Protein AF-A0A0C9S117-F1 (afdb_monomer_lite)

Radius of gyration: 15.56 Å; chains: 1; bounding box: 37×42×48 Å

Sequence (166 aa):
DDIYKFLNVSRKLWVYNTTEKQDVGDTICRYDVKFNISEEKIFFHRFSNRSSWKPELMRGDFVNANATADKLYNAIFLYDANGKPLGIEAVEYASKAYYCAVFTVIPFKLGAPAIRELRVSENAIKKGVPGKACRKNFDQLLRAVKKTAKAQYSPACLEEPDSGRC

pLDDT: mean 85.44, std 13.24, range [35.66, 96.75]

Foldseek 3Di:
DAPLVLPVQFQKKWFFKKLDDDDPPDQQRWMWGWDDDDPFKTWIWIQRHQVPSDTWIKIWTFDDPDPPDDDRRFKTFIAGPVRHTFWMKGWPDADPSSQKTWIWTGTPDPPDDIMITIMGHPVVVVVVDDDPVSVVVSVVVCVVVVTDMDTNDDPCSPDRPPPDPD

Structure (mmCIF, N/CA/C/O backbone):
data_AF-A0A0C9S117-F1
#
_entry.id   AF-A0A0C9S117-F1
#
loop_
_atom_site.group_PDB
_atom_site.id
_atom_site.type_symbol
_atom_site.label_atom_id
_atom_site.label_alt_id
_atom_site.label_comp_id
_atom_site.label_asym_id
_atom_site.label_entity_id
_atom_site.label_seq_id
_atom_site.pdbx_PDB_ins_code
_atom_site.Cartn_x
_atom_site.Cartn_y
_atom_site.Cartn_z
_atom_site.occupancy
_atom_site.B_iso_or_equiv
_atom_site.auth_seq_id
_atom_site.auth_comp_id
_atom_site.auth_asym_id
_atom_site.auth_atom_id
_atom_site.pdbx_PDB_model_num
ATOM 1 N N . ASP A 1 1 ? -0.568 -11.938 8.432 1.00 72.38 1 ASP A N 1
ATOM 2 C CA . ASP A 1 1 ? -1.477 -12.353 7.342 1.00 72.38 1 ASP A CA 1
ATOM 3 C C . ASP A 1 1 ? -0.697 -12.633 6.067 1.00 72.38 1 ASP A C 1
ATOM 5 O O . ASP A 1 1 ? 0.436 -12.185 5.955 1.00 72.38 1 ASP A O 1
ATOM 9 N N . ASP A 1 2 ? -1.294 -13.383 5.139 1.00 82.88 2 ASP A N 1
ATOM 10 C CA . ASP A 1 2 ? -0.698 -13.768 3.851 1.00 82.88 2 ASP A CA 1
ATOM 11 C C . ASP A 1 2 ? -0.865 -12.645 2.810 1.00 82.88 2 ASP A C 1
ATOM 13 O O . ASP A 1 2 ? -1.977 -12.385 2.329 1.00 82.88 2 ASP A O 1
ATOM 17 N N . ILE A 1 3 ? 0.233 -11.960 2.478 1.00 85.31 3 ILE A N 1
ATOM 18 C CA . ILE A 1 3 ? 0.228 -10.856 1.509 1.00 85.31 3 ILE A CA 1
ATOM 19 C C . ILE A 1 3 ? -0.020 -11.350 0.082 1.00 85.31 3 ILE A C 1
ATOM 21 O O . ILE A 1 3 ? -0.707 -10.670 -0.681 1.00 85.31 3 ILE A O 1
ATOM 25 N N . TYR A 1 4 ? 0.479 -12.538 -0.271 1.00 87.81 4 TYR A N 1
ATOM 26 C CA . TYR A 1 4 ? 0.316 -13.111 -1.604 1.00 87.81 4 TYR A CA 1
ATOM 27 C C . TYR A 1 4 ? -1.167 -13.364 -1.888 1.00 87.81 4 TYR A C 1
ATOM 29 O O . TYR A 1 4 ? -1.701 -12.872 -2.885 1.00 87.81 4 TYR A O 1
ATOM 37 N N . LYS A 1 5 ? -1.878 -14.012 -0.954 1.00 88.19 5 LYS A N 1
ATOM 38 C CA . LYS A 1 5 ? -3.332 -14.225 -1.070 1.00 88.19 5 LYS A CA 1
ATOM 39 C C . LYS A 1 5 ? -4.098 -12.913 -1.176 1.00 88.19 5 LYS A C 1
ATOM 41 O O . LYS A 1 5 ? -4.976 -12.796 -2.027 1.00 88.19 5 LYS A O 1
ATOM 46 N N . PHE A 1 6 ? -3.758 -11.916 -0.357 1.00 88.94 6 PHE A N 1
ATOM 47 C CA . PHE A 1 6 ? -4.422 -10.613 -0.416 1.00 88.94 6 PHE A CA 1
ATOM 48 C C . PHE A 1 6 ? -4.252 -9.937 -1.784 1.00 88.94 6 PHE A C 1
ATOM 50 O O . PHE A 1 6 ? -5.225 -9.461 -2.374 1.00 88.94 6 PHE A O 1
ATOM 57 N N . LEU A 1 7 ? -3.023 -9.910 -2.306 1.00 90.19 7 LEU A N 1
ATOM 58 C CA . LEU A 1 7 ? -2.724 -9.276 -3.586 1.00 90.19 7 LEU A CA 1
ATOM 59 C C . LEU A 1 7 ? -3.310 -10.050 -4.776 1.00 90.19 7 LEU A C 1
ATOM 61 O O . LEU A 1 7 ? -3.587 -9.431 -5.800 1.00 90.19 7 LEU A O 1
ATOM 65 N N . ASN A 1 8 ? -3.567 -11.352 -4.652 1.00 89.06 8 ASN A N 1
ATOM 66 C CA . ASN A 1 8 ? -4.114 -12.151 -5.750 1.00 89.06 8 ASN A CA 1
ATOM 67 C C . ASN A 1 8 ? -5.642 -11.994 -5.940 1.00 89.06 8 ASN A C 1
ATOM 69 O O . ASN A 1 8 ? -6.171 -12.287 -7.007 1.00 89.06 8 ASN A O 1
ATOM 73 N N . VAL A 1 9 ? -6.379 -11.492 -4.937 1.00 86.44 9 VAL A N 1
ATOM 74 C CA . VAL A 1 9 ? -7.860 -11.435 -4.978 1.00 86.44 9 VAL A CA 1
ATOM 75 C C . VAL A 1 9 ? -8.421 -10.303 -5.847 1.00 86.44 9 VAL A C 1
ATOM 77 O O . VAL A 1 9 ? -9.521 -10.420 -6.385 1.00 86.44 9 VAL A O 1
ATOM 80 N N . SER A 1 10 ? -7.714 -9.181 -5.984 1.00 87.06 10 SER A N 1
ATOM 81 C CA . SER A 1 10 ? -8.228 -8.015 -6.717 1.00 87.06 10 SER A CA 1
ATOM 82 C C . SER A 1 10 ? -7.153 -7.360 -7.547 1.00 87.06 10 SER A C 1
ATOM 84 O O . SER A 1 10 ? -6.167 -6.905 -6.983 1.00 87.06 10 SER A O 1
ATOM 86 N N . ARG A 1 11 ? -7.390 -7.163 -8.848 1.00 91.06 11 ARG A N 1
ATOM 87 C CA . ARG A 1 11 ? -6.447 -6.497 -9.763 1.00 91.06 11 ARG A CA 1
ATOM 88 C C . ARG A 1 11 ? -6.058 -5.085 -9.312 1.00 91.06 11 ARG A C 1
ATOM 90 O O . ARG A 1 11 ? -4.874 -4.745 -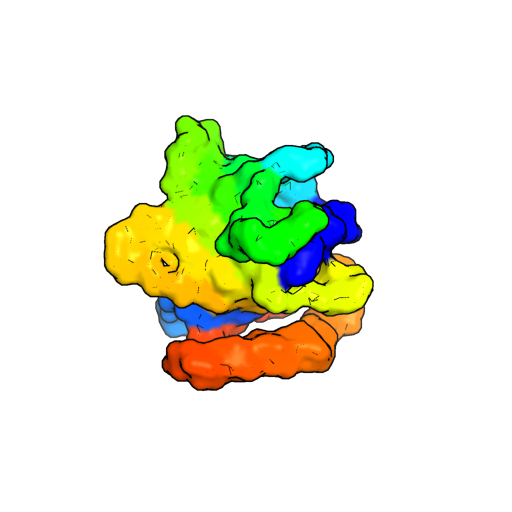9.335 1.00 91.06 11 ARG A O 1
ATOM 97 N N . LYS A 1 12 ? -7.022 -4.288 -8.841 1.00 92.56 12 LYS A N 1
ATOM 98 C CA . LYS A 1 12 ? -6.819 -2.892 -8.420 1.00 92.56 12 LYS A CA 1
ATOM 99 C C . LYS A 1 12 ? -6.982 -2.726 -6.910 1.00 92.56 12 LYS A C 1
ATOM 101 O O . LYS A 1 12 ? -7.912 -3.282 -6.313 1.00 92.56 12 LYS A O 1
ATOM 106 N N . LEU A 1 13 ? -6.055 -1.998 -6.295 1.00 94.00 13 LEU A N 1
ATOM 107 C CA . LEU A 1 13 ? -6.027 -1.703 -4.862 1.00 94.00 13 LEU A CA 1
ATOM 108 C C . LEU A 1 13 ? -5.834 -0.210 -4.650 1.00 94.00 13 LEU A C 1
ATOM 110 O O . LEU A 1 13 ? -4.886 0.368 -5.158 1.00 94.00 13 LEU A O 1
ATOM 114 N N . TRP A 1 14 ? -6.708 0.390 -3.863 1.00 93.88 14 TRP A N 1
ATOM 115 C CA . TRP A 1 14 ? -6.675 1.802 -3.521 1.00 93.88 14 TRP A CA 1
ATOM 116 C C . TRP A 1 14 ? -6.073 2.007 -2.142 1.00 93.88 14 TRP A C 1
ATOM 118 O O . TRP A 1 14 ? -6.361 1.241 -1.218 1.00 93.88 14 TRP A O 1
ATOM 128 N N . VAL A 1 15 ? -5.295 3.073 -1.979 1.00 94.31 15 VAL A N 1
ATOM 129 C CA . VAL A 1 15 ? -4.918 3.573 -0.657 1.00 94.31 15 VAL A CA 1
ATOM 130 C C . VAL A 1 15 ? -6.059 4.445 -0.154 1.00 94.31 15 VAL A C 1
ATOM 132 O O . VAL A 1 15 ? -6.311 5.526 -0.673 1.00 94.31 15 VAL A O 1
ATOM 135 N N . TYR A 1 16 ? -6.779 3.951 0.846 1.00 93.31 16 TYR A N 1
ATOM 136 C CA . TYR A 1 16 ? -7.982 4.594 1.359 1.00 93.31 16 TYR A CA 1
ATOM 137 C C . TYR A 1 16 ? -7.651 5.632 2.441 1.00 93.31 16 TYR A C 1
ATOM 139 O O . TYR A 1 16 ? -8.096 6.777 2.374 1.00 93.31 16 TYR A O 1
ATOM 147 N N . ASN A 1 17 ? -6.788 5.268 3.393 1.00 93.75 17 ASN A N 1
ATOM 148 C CA . ASN A 1 17 ? -6.218 6.186 4.382 1.00 93.75 17 ASN A CA 1
ATOM 149 C C . ASN A 1 17 ? -4.712 5.962 4.508 1.00 93.75 17 ASN A C 1
ATOM 151 O O . ASN A 1 17 ? -4.243 4.833 4.371 1.00 93.75 17 ASN A O 1
ATOM 155 N N . THR A 1 18 ? -3.968 7.016 4.840 1.00 94.06 18 THR A N 1
ATOM 156 C CA . THR A 1 18 ? -2.534 6.913 5.135 1.00 94.06 18 THR A CA 1
ATOM 157 C C . THR A 1 18 ? -2.084 7.908 6.199 1.00 94.06 18 THR A C 1
ATOM 159 O O . THR A 1 18 ? -2.678 8.975 6.353 1.00 94.06 18 THR A O 1
ATOM 162 N N . THR A 1 19 ? -1.003 7.582 6.904 1.00 93.62 19 THR A N 1
ATOM 163 C CA . THR A 1 19 ? -0.269 8.519 7.776 1.00 93.62 19 THR A CA 1
ATOM 164 C C . THR A 1 19 ? 0.840 9.279 7.049 1.00 93.62 19 THR A C 1
ATOM 166 O O . THR A 1 19 ? 1.622 9.983 7.686 1.00 93.62 19 THR A O 1
ATOM 169 N N . GLU A 1 20 ? 1.007 9.056 5.747 1.00 90.00 20 GLU A N 1
ATOM 170 C CA . GLU A 1 20 ? 1.948 9.814 4.927 1.00 90.00 20 GLU A CA 1
ATOM 171 C C . GLU A 1 20 ? 1.619 11.307 4.991 1.00 90.00 20 GLU A C 1
ATOM 173 O O . GLU A 1 20 ? 0.444 11.697 4.957 1.00 90.00 20 GLU A O 1
ATOM 178 N N . LYS A 1 21 ? 2.663 12.137 5.102 1.00 83.19 21 LYS A N 1
ATOM 179 C CA . LYS A 1 21 ? 2.504 13.589 5.090 1.00 83.19 21 LYS A CA 1
ATOM 180 C C . LYS A 1 21 ? 1.918 14.002 3.743 1.00 83.19 21 LYS A C 1
ATOM 182 O O . LYS A 1 21 ? 2.442 13.634 2.701 1.00 83.19 21 LYS A O 1
ATOM 187 N N . GLN A 1 22 ? 0.840 14.764 3.806 1.00 74.38 22 GLN A N 1
ATOM 188 C CA . GLN A 1 22 ? 0.160 15.342 2.654 1.00 74.38 22 GLN A CA 1
ATOM 189 C C . GLN A 1 22 ? -0.060 16.815 2.934 1.00 74.38 22 GLN A C 1
ATOM 191 O O . GLN A 1 22 ? -0.343 17.175 4.093 1.00 74.38 22 GLN A O 1
ATOM 196 N N . ASP A 1 23 ? -0.005 17.614 1.878 1.00 72.12 23 ASP A N 1
ATOM 197 C CA . ASP A 1 23 ? -0.433 19.001 1.915 1.00 72.12 23 ASP A CA 1
ATOM 198 C C . ASP A 1 23 ? -1.921 19.089 2.293 1.00 72.12 23 ASP A C 1
ATOM 200 O O . ASP A 1 23 ? -2.683 18.113 2.267 1.00 72.12 23 ASP A O 1
ATOM 204 N N . VAL A 1 24 ? -2.320 20.231 2.842 1.00 62.00 24 VAL A N 1
ATOM 205 C CA . VAL A 1 24 ? -3.676 20.410 3.369 1.00 62.00 24 VAL A CA 1
ATOM 206 C C . VAL A 1 24 ? -4.646 20.550 2.197 1.00 62.00 24 VAL A C 1
ATOM 208 O O . VAL A 1 24 ? -4.515 21.478 1.415 1.00 62.00 24 VAL A O 1
ATOM 211 N N . GLY A 1 25 ? -5.637 19.656 2.113 1.00 63.06 25 GLY A N 1
ATOM 212 C CA . GLY A 1 25 ? -6.694 19.697 1.093 1.00 63.06 25 GLY A CA 1
ATOM 213 C C . GLY A 1 25 ? -6.541 18.679 -0.040 1.00 63.06 25 GLY A C 1
ATOM 214 O O . GLY A 1 25 ? -7.516 18.423 -0.742 1.00 63.06 25 GLY A O 1
ATOM 215 N N . ASP A 1 26 ? -5.383 18.029 -0.168 1.00 68.56 26 ASP A N 1
ATOM 216 C CA . ASP A 1 26 ? -5.118 17.143 -1.302 1.00 68.56 26 ASP A CA 1
ATOM 217 C C . ASP A 1 26 ? -5.536 15.692 -1.044 1.00 68.56 26 ASP A C 1
ATOM 219 O O . ASP A 1 26 ? -5.071 15.035 -0.114 1.00 68.56 26 ASP A O 1
ATOM 223 N N . THR A 1 27 ? -6.402 15.171 -1.919 1.00 76.94 27 THR A N 1
ATOM 224 C CA . THR A 1 27 ? -6.656 13.731 -2.070 1.00 76.94 27 THR A CA 1
ATOM 225 C C . THR A 1 27 ? -5.883 13.244 -3.290 1.00 76.94 27 THR A C 1
ATOM 227 O O . THR A 1 27 ? -6.221 13.605 -4.416 1.00 76.94 27 THR A O 1
ATOM 230 N N . ILE A 1 28 ? -4.852 12.422 -3.085 1.00 83.25 28 ILE A N 1
ATOM 231 C CA . ILE A 1 28 ? -3.950 12.009 -4.173 1.00 83.25 28 ILE A CA 1
ATOM 232 C C . ILE A 1 28 ? -4.614 10.986 -5.107 1.00 83.25 28 ILE A C 1
ATOM 234 O O . ILE A 1 28 ? -4.250 10.898 -6.278 1.00 83.25 28 ILE A O 1
ATOM 238 N N . CYS A 1 29 ? -5.599 10.227 -4.607 1.00 88.38 29 CYS A N 1
ATOM 239 C CA . CYS A 1 29 ? -6.242 9.129 -5.331 1.00 88.38 29 CYS A CA 1
ATOM 240 C C . CYS A 1 29 ? -5.256 8.012 -5.696 1.00 88.38 29 CYS A C 1
ATOM 242 O O . CYS A 1 29 ? -5.279 7.485 -6.809 1.00 88.38 29 CYS A O 1
ATOM 244 N N . ARG A 1 30 ? -4.379 7.639 -4.753 1.00 92.00 30 ARG A N 1
ATOM 245 C CA . ARG A 1 30 ? -3.328 6.652 -5.017 1.00 92.00 30 ARG A CA 1
ATOM 246 C C . ARG A 1 30 ? -3.872 5.227 -5.134 1.00 92.00 30 ARG A C 1
ATOM 248 O O . ARG A 1 30 ? -4.580 4.754 -4.238 1.00 92.00 30 ARG A O 1
ATOM 255 N N . TYR A 1 31 ? -3.479 4.512 -6.187 1.00 93.44 31 TYR A N 1
ATOM 256 C CA . TYR A 1 31 ? -3.814 3.098 -6.369 1.00 93.44 31 TYR A CA 1
ATOM 257 C C . TYR A 1 31 ? -2.745 2.299 -7.113 1.00 93.44 31 TYR A C 1
ATOM 259 O O . TYR A 1 31 ? -1.944 2.842 -7.866 1.00 93.44 31 TYR A O 1
ATOM 267 N N . ASP A 1 32 ? -2.806 0.981 -6.938 1.00 95.00 32 ASP A N 1
ATOM 268 C CA . ASP A 1 32 ? -1.951 0.002 -7.597 1.00 95.00 32 ASP A CA 1
ATOM 269 C C . ASP A 1 32 ? -2.788 -0.902 -8.518 1.00 95.00 32 ASP A C 1
ATOM 271 O O . ASP A 1 32 ? -3.793 -1.490 -8.093 1.00 95.00 32 ASP A O 1
ATOM 275 N N . VAL A 1 33 ? -2.353 -1.060 -9.771 1.00 95.00 33 VAL A N 1
ATOM 276 C CA . VAL A 1 33 ? -2.909 -2.006 -10.753 1.00 95.00 33 VAL A CA 1
ATOM 277 C C . VAL A 1 33 ? -1.898 -3.109 -11.008 1.00 95.00 33 VAL A C 1
ATOM 279 O O . VAL A 1 33 ? -0.875 -2.906 -11.661 1.00 95.00 33 VAL A O 1
ATOM 282 N N . LYS A 1 34 ? -2.207 -4.304 -10.515 1.00 94.56 34 LYS A N 1
ATOM 283 C CA . LYS A 1 34 ? -1.376 -5.492 -10.724 1.00 94.56 34 LYS A CA 1
ATOM 284 C C . LYS A 1 34 ? -1.590 -6.037 -12.127 1.00 94.56 34 LYS A C 1
ATOM 286 O O . LYS A 1 34 ? -2.716 -6.027 -12.634 1.00 94.56 34 LYS A O 1
ATOM 291 N N . PHE A 1 35 ? -0.519 -6.530 -12.732 1.00 93.81 35 PHE A N 1
ATOM 292 C CA . PHE A 1 35 ? -0.591 -7.189 -14.037 1.00 93.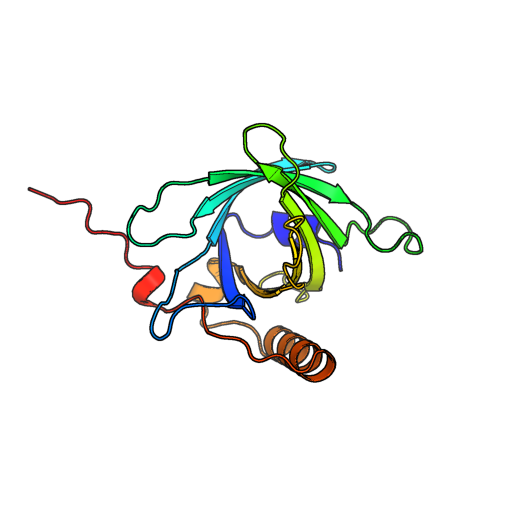81 35 PHE A CA 1
ATOM 293 C C . PHE A 1 35 ? 0.152 -8.525 -14.083 1.00 93.81 35 PHE A C 1
ATOM 295 O O . PHE A 1 35 ? -0.168 -9.340 -14.940 1.00 93.81 35 PHE A O 1
ATOM 302 N N . ASN A 1 36 ? 1.089 -8.781 -13.166 1.00 93.81 36 ASN A N 1
ATOM 303 C CA . ASN A 1 36 ? 1.733 -10.084 -13.043 1.00 93.81 36 ASN A CA 1
ATOM 304 C C . ASN A 1 36 ? 2.021 -10.401 -11.570 1.00 93.81 36 ASN A C 1
ATOM 306 O O . ASN A 1 36 ? 2.475 -9.530 -10.829 1.00 93.81 36 ASN A O 1
ATOM 310 N N . ILE A 1 37 ? 1.746 -11.631 -11.146 1.00 93.88 37 ILE A N 1
ATOM 311 C CA . ILE A 1 37 ? 2.005 -12.125 -9.795 1.00 93.88 37 ILE A CA 1
ATOM 312 C C . ILE A 1 37 ? 2.388 -13.607 -9.877 1.00 93.88 37 ILE A C 1
ATOM 314 O O . ILE A 1 37 ? 1.681 -14.405 -10.486 1.00 93.88 37 ILE A O 1
ATOM 318 N N . SER A 1 38 ? 3.515 -13.966 -9.274 1.00 92.00 38 SER A N 1
ATOM 319 C CA . SER A 1 38 ? 3.965 -15.344 -9.070 1.00 92.00 38 SER A CA 1
ATOM 320 C C . SER A 1 38 ? 4.182 -15.594 -7.578 1.00 92.00 38 SER A C 1
ATOM 322 O O . SER A 1 38 ? 4.027 -14.682 -6.772 1.00 92.00 38 SER A O 1
ATOM 324 N N . GLU A 1 39 ? 4.538 -16.817 -7.191 1.00 86.25 39 GLU A N 1
ATOM 325 C CA . GLU A 1 39 ? 4.764 -17.167 -5.778 1.00 86.25 39 GLU A CA 1
ATOM 326 C C . GLU A 1 39 ? 5.895 -16.355 -5.121 1.00 86.25 39 GLU A C 1
ATOM 328 O O . GLU A 1 39 ? 5.873 -16.133 -3.915 1.00 86.25 39 GLU A O 1
ATOM 333 N N . GLU A 1 40 ? 6.851 -15.863 -5.915 1.00 89.31 40 GLU A N 1
ATOM 334 C CA . GLU A 1 40 ? 8.045 -15.161 -5.425 1.00 89.31 40 GLU A CA 1
ATOM 335 C C . GLU A 1 40 ? 7.989 -13.641 -5.607 1.00 89.31 40 GLU A C 1
ATOM 337 O O . GLU A 1 40 ? 8.660 -12.909 -4.883 1.00 89.31 40 GLU A O 1
ATOM 342 N N . LYS A 1 41 ? 7.223 -13.139 -6.584 1.00 94.00 41 LYS A N 1
ATOM 343 C CA . LYS A 1 41 ? 7.254 -11.718 -6.953 1.00 94.00 41 LYS A CA 1
ATOM 344 C C . LYS A 1 41 ? 5.951 -11.213 -7.552 1.00 94.00 41 LYS A C 1
ATOM 346 O O . LYS A 1 41 ? 5.110 -11.966 -8.036 1.00 94.00 41 LYS A O 1
ATOM 351 N N . ILE A 1 42 ? 5.820 -9.896 -7.580 1.00 95.69 42 ILE A N 1
ATOM 352 C CA . ILE A 1 42 ? 4.691 -9.166 -8.138 1.00 95.69 42 ILE A CA 1
ATOM 353 C C . ILE A 1 42 ? 5.170 -7.982 -8.972 1.00 95.69 42 ILE A C 1
ATOM 355 O O . ILE A 1 42 ? 6.155 -7.326 -8.644 1.00 95.69 42 ILE A O 1
ATOM 359 N N . PHE A 1 43 ? 4.430 -7.680 -10.033 1.00 96.44 43 PHE A N 1
ATOM 360 C CA . PHE A 1 43 ? 4.600 -6.482 -10.838 1.00 96.44 43 PHE A CA 1
ATOM 361 C C . PHE A 1 43 ? 3.283 -5.722 -10.937 1.00 96.44 43 PHE A C 1
ATOM 363 O O . PHE A 1 43 ? 2.207 -6.292 -11.179 1.00 96.44 43 PHE A O 1
ATOM 370 N N . PHE A 1 44 ? 3.368 -4.413 -10.739 1.00 96.50 44 PHE A N 1
ATOM 371 C CA . PHE A 1 44 ? 2.207 -3.541 -10.742 1.00 96.50 44 PHE A CA 1
ATOM 372 C C . PHE A 1 44 ? 2.570 -2.128 -11.177 1.00 96.50 44 PHE A C 1
ATOM 374 O O . PHE A 1 44 ? 3.715 -1.698 -11.068 1.00 96.50 44 PHE A O 1
ATOM 381 N N . HIS A 1 45 ? 1.567 -1.411 -11.668 1.00 95.88 45 HIS A N 1
ATOM 382 C CA . HIS A 1 45 ? 1.654 0.018 -11.911 1.00 95.88 45 HIS A CA 1
ATOM 383 C C . HIS A 1 45 ? 1.072 0.761 -10.718 1.00 95.88 45 HIS A C 1
ATOM 385 O O . HIS A 1 45 ? -0.066 0.490 -10.326 1.00 95.88 45 HIS A O 1
ATOM 391 N N . ARG A 1 46 ? 1.840 1.689 -10.158 1.00 94.62 46 ARG A N 1
ATOM 392 C CA . ARG A 1 46 ? 1.406 2.586 -9.093 1.00 94.62 46 ARG A CA 1
ATOM 393 C C . ARG A 1 46 ? 1.049 3.944 -9.684 1.00 94.62 46 ARG A C 1
ATOM 395 O O . ARG A 1 46 ? 1.816 4.520 -10.447 1.00 94.62 46 ARG A O 1
ATOM 402 N N . PHE A 1 47 ? -0.121 4.449 -9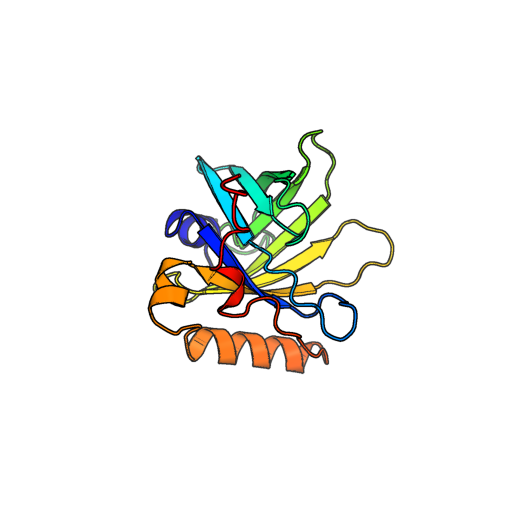.323 1.00 91.94 47 PHE A N 1
ATOM 403 C CA . PHE A 1 47 ? -0.631 5.747 -9.744 1.00 91.94 47 PHE A CA 1
ATOM 404 C C . PHE A 1 47 ? -0.756 6.625 -8.511 1.00 91.94 47 PHE A C 1
ATOM 406 O O . PHE A 1 47 ? -1.568 6.325 -7.642 1.00 91.94 47 PHE A O 1
ATOM 413 N N . SER A 1 48 ? 0.047 7.684 -8.428 1.00 84.00 48 SER A N 1
ATOM 414 C CA . SER A 1 48 ? 0.204 8.513 -7.220 1.00 84.00 48 SER A CA 1
ATOM 415 C C . SER A 1 48 ? -0.054 9.996 -7.472 1.00 84.00 48 SER A C 1
ATOM 417 O O . SER A 1 48 ? 0.341 10.824 -6.663 1.00 84.00 48 SER A O 1
ATOM 419 N N . ASN A 1 49 ? -0.621 10.366 -8.617 1.00 74.56 49 ASN A N 1
ATOM 420 C CA . ASN A 1 49 ? -0.848 11.764 -8.956 1.00 74.56 49 ASN A CA 1
ATOM 421 C C . ASN A 1 49 ? -2.054 11.887 -9.889 1.00 74.56 49 ASN A C 1
ATOM 423 O O . ASN A 1 49 ? -1.974 11.493 -11.055 1.00 74.56 49 ASN A O 1
ATOM 427 N N . ARG A 1 50 ? -3.149 12.467 -9.381 1.00 69.50 50 ARG A N 1
ATOM 428 C CA . ARG A 1 50 ? -4.377 12.711 -10.153 1.00 69.50 50 ARG A CA 1
ATOM 429 C C . ARG A 1 50 ? -4.159 13.656 -11.344 1.00 69.50 50 ARG A C 1
ATOM 431 O O . ARG A 1 50 ? -4.895 13.572 -12.317 1.00 69.50 50 ARG A O 1
ATOM 438 N N . SER A 1 51 ? -3.162 14.538 -11.301 1.00 68.31 51 SER A N 1
ATOM 439 C CA . SER A 1 51 ? -2.933 15.527 -12.364 1.00 68.31 51 SER A CA 1
ATOM 440 C C . SER A 1 51 ? -2.189 14.961 -13.572 1.00 68.31 51 SER A C 1
ATOM 442 O O . SER A 1 51 ? -2.317 15.494 -14.667 1.00 68.31 51 SER A O 1
ATOM 444 N N . SER A 1 52 ? -1.390 13.904 -13.395 1.00 70.94 52 SER A N 1
ATOM 445 C CA . SER A 1 52 ? -0.601 13.321 -14.489 1.00 70.94 52 SER A CA 1
ATOM 446 C C . SER A 1 52 ? -1.026 11.907 -14.863 1.00 70.94 52 SER A C 1
ATOM 448 O O . SER A 1 52 ? -0.769 11.498 -15.993 1.00 70.94 52 SER A O 1
ATOM 450 N N . TRP A 1 53 ? -1.616 11.154 -13.923 1.00 74.75 53 TRP A N 1
ATOM 451 C CA . TRP A 1 53 ? -1.945 9.727 -14.039 1.00 74.75 53 TRP A CA 1
ATOM 452 C C . TRP A 1 53 ? -0.849 8.870 -14.682 1.00 74.75 53 TRP A C 1
ATOM 454 O O . TRP A 1 53 ? -1.123 7.799 -15.222 1.00 74.75 53 TRP A O 1
ATOM 464 N N . LYS A 1 54 ? 0.412 9.314 -14.615 1.00 85.25 54 LYS A N 1
ATOM 465 C CA . LYS A 1 54 ? 1.530 8.566 -15.177 1.00 85.25 54 LYS A CA 1
ATOM 466 C C . LYS A 1 54 ? 1.782 7.350 -14.285 1.00 85.25 54 LYS A C 1
ATOM 468 O O . LYS A 1 54 ? 2.054 7.542 -13.098 1.00 85.25 54 LYS A O 1
ATOM 473 N N . PRO A 1 55 ? 1.673 6.122 -14.818 1.00 90.62 55 PRO A N 1
ATOM 474 C CA . PRO A 1 55 ? 1.968 4.934 -14.042 1.00 90.62 55 PRO A CA 1
ATOM 475 C C . PRO A 1 55 ? 3.465 4.835 -13.766 1.00 90.62 55 PRO A C 1
ATOM 477 O O . PRO A 1 55 ? 4.286 4.966 -14.674 1.00 90.62 55 PRO A O 1
ATOM 480 N N . GLU A 1 56 ? 3.811 4.515 -12.528 1.00 92.81 56 GLU A N 1
ATOM 481 C CA . GLU A 1 56 ? 5.149 4.074 -12.150 1.00 92.81 56 GLU A CA 1
ATOM 482 C C . GLU A 1 56 ? 5.171 2.547 -12.138 1.00 92.81 56 GLU A C 1
ATOM 484 O O . GLU A 1 56 ? 4.345 1.912 -11.477 1.00 92.81 56 GLU A O 1
ATOM 489 N N . LEU A 1 57 ? 6.088 1.941 -12.893 1.00 95.38 57 LEU A N 1
ATOM 490 C CA . LEU A 1 57 ? 6.271 0.495 -12.873 1.00 95.38 57 LEU A CA 1
ATOM 491 C C . LEU A 1 57 ? 7.032 0.087 -11.609 1.00 95.38 57 LEU A C 1
ATOM 493 O O . LEU A 1 57 ? 8.138 0.563 -11.354 1.00 95.38 57 LEU A O 1
ATOM 497 N N . MET A 1 58 ? 6.439 -0.840 -10.865 1.00 96.44 58 MET A N 1
ATOM 498 C CA . MET A 1 58 ? 6.948 -1.342 -9.598 1.00 96.44 58 MET A CA 1
ATOM 499 C C . MET A 1 58 ? 7.134 -2.854 -9.666 1.00 96.44 58 MET A C 1
ATOM 501 O O . MET A 1 58 ? 6.316 -3.577 -10.249 1.00 96.44 58 MET A O 1
ATOM 505 N N . ARG A 1 59 ? 8.180 -3.334 -8.995 1.00 96.75 59 ARG A N 1
ATOM 506 C CA . ARG A 1 59 ? 8.396 -4.753 -8.706 1.00 96.75 59 ARG A CA 1
ATOM 507 C C . ARG A 1 59 ? 8.402 -4.957 -7.196 1.00 96.75 59 ARG A C 1
ATOM 509 O O . ARG A 1 59 ? 9.030 -4.192 -6.476 1.00 96.75 59 ARG A O 1
ATOM 516 N N . GLY A 1 60 ? 7.733 -5.997 -6.720 1.00 96.06 60 GLY A N 1
ATOM 517 C CA . GLY A 1 60 ? 7.811 -6.449 -5.336 1.00 96.06 60 GLY A CA 1
ATOM 518 C C . GLY A 1 60 ? 8.297 -7.888 -5.273 1.00 96.06 60 GLY A C 1
ATOM 519 O O . GLY A 1 60 ? 7.763 -8.725 -5.992 1.00 96.06 60 GLY A O 1
ATOM 520 N N . ASP A 1 61 ? 9.253 -8.182 -4.404 1.00 95.00 61 ASP A N 1
ATOM 521 C CA . ASP A 1 61 ? 9.656 -9.554 -4.094 1.00 95.00 61 ASP A CA 1
ATOM 522 C C . ASP A 1 61 ? 9.027 -9.955 -2.757 1.00 95.00 61 ASP A C 1
ATOM 524 O O . ASP A 1 61 ? 9.090 -9.202 -1.781 1.00 95.00 61 ASP A O 1
ATOM 528 N N . PHE A 1 62 ? 8.361 -11.108 -2.713 1.00 92.38 62 PHE A N 1
ATOM 529 C CA . PHE A 1 62 ? 7.691 -11.581 -1.509 1.00 92.38 62 PHE A CA 1
ATOM 530 C C . PHE A 1 62 ? 8.715 -12.014 -0.468 1.00 92.38 62 PHE A C 1
ATOM 532 O O . PHE A 1 62 ? 9.596 -12.832 -0.724 1.00 92.38 62 PHE A O 1
ATOM 539 N N . VAL A 1 63 ? 8.589 -11.457 0.734 1.00 89.12 63 VAL A N 1
ATOM 540 C CA . VAL A 1 63 ? 9.497 -11.726 1.846 1.00 89.12 63 VAL A CA 1
ATOM 541 C C . VAL A 1 63 ? 8.713 -11.990 3.123 1.00 89.12 63 VAL A C 1
ATOM 543 O O . VAL A 1 63 ? 7.579 -11.536 3.308 1.00 89.12 63 VAL A O 1
ATOM 546 N N . ASN A 1 64 ? 9.320 -12.767 4.012 1.00 82.81 64 ASN A N 1
ATOM 547 C CA . ASN A 1 64 ? 8.817 -12.935 5.362 1.00 82.81 64 ASN A CA 1
ATOM 548 C C . ASN A 1 64 ? 9.570 -11.968 6.281 1.00 82.81 64 ASN A C 1
ATOM 550 O O . ASN A 1 64 ? 10.723 -12.201 6.631 1.00 82.81 64 ASN A O 1
ATOM 554 N N . ALA A 1 65 ? 8.917 -10.868 6.647 1.00 69.06 65 ALA A N 1
ATOM 555 C CA . ALA A 1 65 ? 9.468 -9.863 7.548 1.00 69.06 65 ALA A CA 1
ATOM 556 C C . ALA A 1 65 ? 9.587 -10.364 9.001 1.00 69.06 65 ALA A C 1
ATOM 558 O O . ALA A 1 65 ? 10.336 -9.775 9.775 1.00 69.06 65 ALA A O 1
ATOM 559 N N . ASN A 1 66 ? 8.899 -11.457 9.367 1.00 65.38 66 ASN A N 1
ATOM 560 C CA . ASN A 1 66 ? 9.007 -12.102 10.676 1.00 65.38 66 ASN A CA 1
ATOM 561 C C . ASN A 1 66 ? 9.596 -13.509 10.510 1.00 65.38 66 ASN A C 1
ATOM 563 O O . ASN A 1 66 ? 8.873 -14.477 10.281 1.00 65.38 66 ASN A O 1
ATOM 567 N N . ALA A 1 67 ? 10.914 -13.631 10.679 1.00 54.34 67 ALA A N 1
ATOM 568 C CA . ALA A 1 67 ? 11.676 -14.875 10.511 1.00 54.34 67 ALA A CA 1
ATOM 569 C C . ALA A 1 67 ? 11.206 -16.073 11.376 1.00 54.34 67 ALA A C 1
ATOM 571 O O . ALA A 1 67 ? 11.727 -17.172 11.224 1.00 54.34 67 ALA A O 1
ATOM 572 N N . THR A 1 68 ? 10.240 -15.879 12.277 1.00 51.81 68 THR A N 1
ATOM 573 C CA . THR A 1 68 ? 9.709 -16.883 13.210 1.00 51.81 68 THR A CA 1
ATOM 574 C C . THR A 1 68 ? 8.429 -17.591 12.749 1.00 51.81 68 THR A C 1
ATOM 576 O O . THR A 1 68 ? 7.969 -18.484 13.453 1.00 51.81 68 THR A O 1
ATOM 579 N N . ALA A 1 69 ? 7.828 -17.224 11.610 1.00 53.44 69 ALA A N 1
ATOM 580 C CA . ALA A 1 69 ? 6.616 -17.879 11.099 1.00 53.44 69 ALA A CA 1
ATOM 581 C C . ALA A 1 69 ? 6.920 -18.798 9.901 1.00 53.44 69 ALA A C 1
ATOM 583 O O . ALA A 1 69 ? 7.522 -18.354 8.923 1.00 53.44 69 ALA A O 1
ATOM 584 N N . ASP A 1 70 ? 6.446 -20.047 9.951 1.00 52.28 70 ASP A N 1
ATOM 585 C CA . ASP A 1 70 ? 6.680 -21.132 8.980 1.00 52.28 70 ASP A CA 1
ATOM 586 C C . ASP A 1 70 ? 6.063 -20.904 7.577 1.00 52.28 70 ASP A C 1
ATOM 588 O O . ASP A 1 70 ? 5.288 -21.721 7.094 1.00 52.28 70 ASP A O 1
ATOM 592 N N . LYS A 1 71 ? 6.462 -19.850 6.850 1.00 53.12 71 LYS A N 1
ATOM 593 C CA . LYS A 1 71 ? 6.134 -19.590 5.420 1.00 53.12 71 LYS A CA 1
ATOM 594 C C . LYS A 1 71 ? 4.827 -18.843 5.117 1.00 53.12 71 LYS A C 1
ATOM 596 O O . LYS A 1 71 ? 4.158 -19.137 4.129 1.00 53.12 71 LYS A O 1
ATOM 601 N N . LEU A 1 72 ? 4.484 -17.811 5.882 1.00 64.19 72 LEU A N 1
ATOM 602 C CA . LEU A 1 72 ? 3.518 -16.817 5.397 1.00 64.19 72 LEU A CA 1
ATOM 603 C C . LEU A 1 72 ? 4.289 -15.570 4.981 1.00 64.19 72 LEU A C 1
ATOM 605 O O . LEU A 1 72 ? 4.730 -14.809 5.840 1.00 64.19 72 LEU A O 1
ATOM 609 N N . TYR A 1 73 ? 4.461 -15.369 3.668 1.00 73.38 73 TYR A N 1
ATOM 610 C CA . TYR A 1 73 ? 4.895 -14.072 3.158 1.00 73.38 73 TYR A CA 1
ATOM 611 C C . TYR A 1 73 ? 3.941 -13.020 3.715 1.00 73.38 73 TYR A C 1
ATOM 613 O O . TYR A 1 73 ? 2.731 -13.067 3.483 1.00 73.38 73 TYR A O 1
ATOM 621 N N . ASN A 1 74 ? 4.481 -12.099 4.499 1.00 82.88 74 ASN A N 1
ATOM 622 C CA . ASN A 1 74 ? 3.718 -11.026 5.119 1.00 82.88 74 ASN A CA 1
ATOM 623 C C . ASN A 1 74 ? 4.176 -9.658 4.616 1.00 82.88 74 ASN A C 1
ATOM 625 O O . ASN A 1 74 ? 3.599 -8.655 5.022 1.00 82.88 74 ASN A O 1
ATOM 629 N N . ALA A 1 75 ? 5.178 -9.598 3.738 1.00 90.56 75 ALA A N 1
ATOM 630 C CA . ALA A 1 75 ? 5.687 -8.355 3.195 1.00 90.56 75 ALA A CA 1
ATOM 631 C C . ALA A 1 75 ? 6.157 -8.491 1.744 1.00 90.56 75 ALA A C 1
ATOM 633 O O . ALA A 1 75 ? 6.412 -9.586 1.242 1.00 90.56 75 ALA A O 1
ATOM 634 N N . ILE A 1 76 ? 6.273 -7.345 1.079 1.00 93.81 76 ILE A N 1
ATOM 635 C CA . ILE A 1 76 ? 6.982 -7.192 -0.187 1.00 93.81 76 ILE A CA 1
ATOM 636 C C . ILE A 1 76 ? 8.178 -6.272 0.008 1.00 93.81 76 ILE A C 1
ATOM 638 O O . ILE A 1 76 ? 8.067 -5.210 0.623 1.00 93.81 76 ILE A O 1
ATOM 642 N N . PHE A 1 77 ? 9.313 -6.666 -0.550 1.00 95.12 77 PHE A N 1
ATOM 643 C CA . PHE A 1 77 ? 10.448 -5.786 -0.754 1.00 95.12 77 PHE A CA 1
ATOM 644 C C . PHE A 1 77 ? 10.289 -5.108 -2.115 1.00 95.12 77 PHE A C 1
ATOM 646 O O . PHE A 1 77 ? 10.170 -5.777 -3.138 1.00 95.12 77 PHE A O 1
ATOM 653 N N . LEU A 1 78 ? 10.227 -3.783 -2.120 1.00 96.25 78 LEU A N 1
ATOM 654 C CA . LEU A 1 78 ? 9.784 -2.985 -3.253 1.00 96.25 78 LEU A CA 1
ATOM 655 C C . LEU A 1 78 ? 10.965 -2.398 -4.029 1.00 96.25 78 LEU A C 1
ATOM 657 O O . LEU A 1 78 ? 11.884 -1.830 -3.436 1.00 96.25 78 LEU A O 1
ATOM 661 N N . TYR A 1 79 ? 10.880 -2.459 -5.353 1.00 96.56 79 TYR A N 1
ATOM 662 C CA . TYR A 1 79 ? 11.840 -1.918 -6.307 1.00 96.56 79 TYR A CA 1
ATOM 663 C C . TYR A 1 79 ? 11.136 -1.052 -7.358 1.00 96.56 79 TYR A C 1
ATOM 665 O O . TYR A 1 79 ? 9.981 -1.310 -7.713 1.00 96.56 79 TYR A O 1
ATOM 673 N N . ASP A 1 80 ? 11.847 -0.051 -7.877 1.00 94.75 80 ASP A N 1
ATOM 674 C CA . ASP A 1 80 ? 11.419 0.693 -9.066 1.00 94.75 80 ASP A CA 1
ATOM 675 C C . ASP A 1 80 ? 11.717 -0.072 -10.372 1.00 94.75 80 ASP A C 1
ATOM 677 O O . ASP A 1 80 ? 12.299 -1.162 -10.371 1.00 94.75 80 ASP A O 1
ATOM 681 N N . ALA A 1 81 ? 11.336 0.521 -11.505 1.00 91.81 81 ALA A N 1
ATOM 682 C CA . ALA A 1 81 ? 11.568 -0.027 -12.842 1.00 91.81 81 ALA A CA 1
ATOM 683 C C . ALA A 1 81 ? 13.054 -0.264 -13.182 1.00 91.81 81 ALA A C 1
ATOM 685 O O . ALA A 1 81 ? 13.354 -1.096 -14.036 1.00 91.81 81 ALA A O 1
ATOM 686 N N . ASN A 1 82 ? 13.975 0.438 -12.515 1.00 94.12 82 ASN A N 1
ATOM 687 C CA . ASN A 1 82 ? 15.419 0.307 -12.708 1.00 94.12 82 ASN A CA 1
ATOM 688 C C . ASN A 1 82 ? 16.050 -0.692 -11.720 1.00 94.12 82 ASN A C 1
ATOM 690 O O . ASN A 1 82 ? 17.271 -0.843 -11.693 1.00 94.12 82 ASN A O 1
ATOM 694 N N . GLY A 1 83 ? 15.245 -1.358 -10.885 1.00 93.25 83 GLY A N 1
ATOM 695 C CA . GLY A 1 83 ? 15.722 -2.288 -9.862 1.00 93.25 83 GLY A CA 1
ATOM 696 C C . GLY A 1 83 ? 16.285 -1.605 -8.615 1.00 93.25 83 GLY A C 1
ATOM 697 O O . GLY A 1 83 ? 16.911 -2.267 -7.786 1.00 93.25 83 GLY A O 1
ATOM 698 N N . LYS A 1 84 ? 16.073 -0.296 -8.439 1.00 95.75 84 LYS A N 1
ATOM 699 C CA . LYS A 1 84 ? 16.495 0.411 -7.228 1.00 95.75 84 LYS A CA 1
ATOM 700 C C . LYS A 1 84 ? 15.553 0.056 -6.073 1.00 95.75 84 LYS A C 1
ATOM 702 O O . LYS A 1 84 ? 14.337 0.167 -6.236 1.00 95.75 84 LYS A O 1
ATOM 707 N N . PRO A 1 85 ? 16.077 -0.313 -4.892 1.00 94.94 85 PRO A N 1
ATOM 708 C CA . PRO A 1 85 ? 15.248 -0.609 -3.732 1.00 94.94 85 PRO A CA 1
ATOM 709 C C . PRO A 1 85 ? 14.552 0.661 -3.220 1.00 94.94 85 PRO A C 1
ATOM 711 O O . PRO A 1 85 ? 15.186 1.702 -3.028 1.00 94.94 85 PRO A O 1
ATOM 714 N N . LEU A 1 86 ? 13.245 0.569 -2.982 1.00 94.75 86 LEU A N 1
ATOM 715 C CA . LEU A 1 86 ? 12.397 1.674 -2.529 1.00 94.75 86 LEU A CA 1
ATOM 716 C C . LEU A 1 86 ? 11.955 1.528 -1.073 1.00 94.75 86 LEU A C 1
ATOM 718 O O . LEU A 1 86 ? 11.769 2.535 -0.385 1.00 94.75 86 LEU A O 1
ATOM 722 N N . GLY A 1 87 ? 11.785 0.298 -0.591 1.00 94.50 87 GLY A N 1
ATOM 723 C CA . GLY A 1 87 ? 11.325 0.048 0.768 1.00 94.50 87 GLY A CA 1
ATOM 724 C C . GLY A 1 87 ? 10.713 -1.329 0.966 1.00 94.50 87 GLY A C 1
ATOM 725 O O . GLY A 1 87 ? 10.812 -2.199 0.108 1.00 94.50 87 GLY A O 1
ATOM 726 N N . ILE A 1 88 ? 10.046 -1.503 2.104 1.00 94.31 88 ILE A N 1
ATOM 727 C CA . ILE A 1 88 ? 9.304 -2.717 2.453 1.00 94.31 88 ILE A CA 1
ATOM 728 C C . ILE A 1 88 ? 7.847 -2.347 2.722 1.00 94.31 88 ILE A C 1
ATOM 730 O O . ILE A 1 88 ? 7.578 -1.382 3.436 1.00 94.31 88 ILE A O 1
ATOM 734 N N . GLU A 1 89 ? 6.901 -3.117 2.192 1.00 94.75 89 GLU A N 1
ATOM 735 C CA . GLU A 1 89 ? 5.476 -2.992 2.514 1.00 94.75 89 GLU A CA 1
ATOM 736 C C . GLU A 1 89 ? 4.987 -4.287 3.171 1.00 94.75 89 GLU A C 1
ATOM 738 O O . GLU A 1 89 ? 4.900 -5.324 2.519 1.00 94.75 89 GLU A O 1
ATOM 743 N N . ALA A 1 90 ? 4.676 -4.235 4.464 1.00 92.62 90 ALA A N 1
ATOM 744 C CA . ALA A 1 90 ? 4.230 -5.374 5.260 1.00 92.62 90 ALA A CA 1
ATOM 745 C C . ALA A 1 90 ? 2.728 -5.300 5.558 1.00 92.62 90 ALA A C 1
ATOM 747 O O . ALA A 1 90 ? 2.214 -4.228 5.874 1.00 92.62 90 ALA A O 1
ATOM 748 N N . VAL A 1 91 ? 2.027 -6.431 5.492 1.00 91.75 91 VAL A N 1
ATOM 749 C CA . VAL A 1 91 ? 0.628 -6.573 5.910 1.00 91.75 91 VAL A CA 1
ATOM 750 C C . VAL A 1 91 ? 0.578 -6.874 7.403 1.00 91.75 91 VAL A C 1
ATOM 752 O O . VAL A 1 91 ? 0.962 -7.953 7.851 1.00 91.75 91 VAL A O 1
ATOM 755 N N . GLU A 1 92 ? 0.022 -5.930 8.152 1.00 90.25 92 GLU A N 1
ATOM 756 C CA . GLU A 1 92 ? -0.242 -6.065 9.589 1.00 90.25 92 GLU A CA 1
ATOM 757 C C . GLU A 1 92 ? -1.558 -6.803 9.847 1.00 90.25 92 GLU A C 1
ATOM 759 O O . GLU A 1 92 ? -1.694 -7.550 10.811 1.00 90.25 92 GLU A O 1
ATOM 764 N N . TYR A 1 93 ? -2.544 -6.576 8.975 1.00 91.12 93 TYR A N 1
ATOM 765 C CA . TYR A 1 93 ? -3.863 -7.186 9.070 1.00 91.12 93 TYR A CA 1
ATOM 766 C C . TYR A 1 93 ? -4.502 -7.319 7.689 1.00 91.12 93 TYR A C 1
ATOM 768 O O . TYR A 1 93 ? -4.513 -6.354 6.927 1.00 91.12 93 TYR A O 1
ATOM 776 N N . ALA A 1 94 ? -5.136 -8.450 7.396 1.00 90.06 94 ALA A N 1
ATOM 777 C CA . ALA A 1 94 ? -6.026 -8.605 6.251 1.00 90.06 94 ALA A CA 1
ATOM 778 C C . ALA A 1 94 ? -7.416 -9.082 6.686 1.00 90.06 94 ALA A C 1
ATOM 780 O O . ALA A 1 94 ? -7.583 -9.949 7.542 1.00 90.06 94 ALA A O 1
ATOM 781 N N . SER A 1 95 ? -8.458 -8.526 6.066 1.00 90.06 95 SER A N 1
ATOM 782 C CA . SER A 1 95 ? -9.811 -9.073 6.225 1.00 90.06 95 SER A CA 1
ATOM 783 C C . SER A 1 95 ? -9.897 -10.498 5.664 1.00 90.06 95 SER A C 1
ATOM 785 O O . SER A 1 95 ? -9.242 -10.811 4.676 1.00 90.06 95 SER A O 1
ATOM 787 N N . LYS A 1 96 ? -10.771 -11.345 6.230 1.00 85.31 96 LYS A N 1
ATOM 788 C CA . LYS A 1 96 ? -10.956 -12.747 5.788 1.00 85.31 96 LYS A CA 1
ATOM 789 C C . LYS A 1 96 ? -11.287 -12.893 4.296 1.00 85.31 96 LYS A C 1
ATOM 791 O O . LYS A 1 96 ? -10.892 -13.866 3.675 1.00 85.31 96 LYS A O 1
ATOM 796 N N . ALA A 1 97 ? -12.023 -11.929 3.741 1.00 84.44 97 ALA A N 1
ATOM 797 C CA . ALA A 1 97 ? -12.382 -11.885 2.322 1.00 84.44 97 ALA A CA 1
ATOM 798 C C . ALA A 1 97 ? -11.356 -11.122 1.459 1.00 84.44 97 ALA A C 1
ATOM 800 O O . ALA A 1 97 ? -11.608 -10.881 0.284 1.00 84.44 97 ALA A O 1
ATOM 801 N N . TYR A 1 98 ? -10.241 -10.679 2.052 1.00 86.31 98 TYR A N 1
ATOM 802 C CA . TYR A 1 98 ? -9.171 -9.916 1.405 1.00 86.31 98 TYR A CA 1
ATOM 803 C C . TYR A 1 98 ? -9.636 -8.640 0.683 1.00 86.31 98 TYR A C 1
ATOM 805 O O . TYR A 1 98 ? -8.994 -8.136 -0.232 1.00 86.31 98 TYR A O 1
ATOM 813 N N . TYR A 1 99 ? -10.752 -8.063 1.126 1.00 89.25 99 TYR A N 1
ATOM 814 C CA . TYR A 1 99 ? -11.302 -6.837 0.551 1.00 89.25 99 TYR A CA 1
ATOM 815 C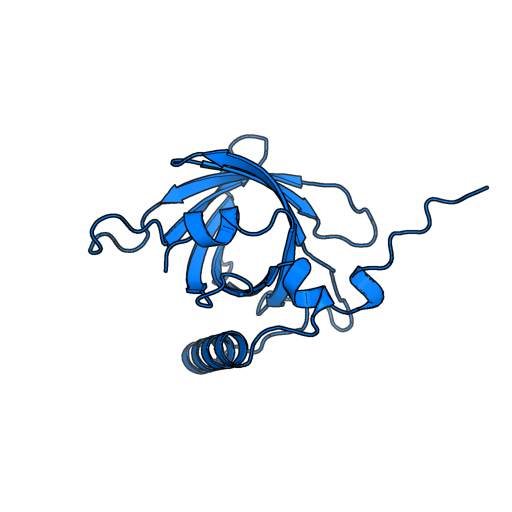 C . TYR A 1 99 ? -10.598 -5.572 1.022 1.00 89.25 99 TYR A C 1
ATOM 817 O O . TYR A 1 99 ? -10.597 -4.565 0.312 1.00 89.25 99 TYR A O 1
ATOM 825 N N . CYS A 1 100 ? -10.008 -5.629 2.208 1.00 92.50 100 CYS A N 1
ATOM 826 C CA . CYS A 1 100 ? -9.161 -4.593 2.766 1.00 92.50 100 CYS A CA 1
ATOM 827 C C . CYS A 1 100 ? -8.042 -5.209 3.603 1.00 92.50 100 CYS A C 1
ATOM 829 O O . CYS A 1 100 ? -8.184 -6.326 4.122 1.00 92.50 100 CYS A O 1
ATOM 831 N N . ALA A 1 101 ? -6.958 -4.454 3.734 1.00 93.69 101 ALA A N 1
ATOM 832 C CA . ALA A 1 101 ? -5.819 -4.787 4.567 1.00 93.69 101 ALA A CA 1
ATOM 833 C C . ALA A 1 101 ? -5.144 -3.518 5.098 1.00 93.69 101 ALA A C 1
ATOM 835 O O . ALA A 1 101 ? -5.260 -2.436 4.519 1.00 93.69 101 ALA A O 1
ATOM 836 N N . VAL A 1 102 ? -4.460 -3.669 6.225 1.00 94.62 102 VAL A N 1
ATOM 837 C CA . VAL A 1 102 ? -3.652 -2.641 6.869 1.00 94.62 102 VAL A CA 1
ATOM 838 C C . VAL A 1 102 ? -2.190 -2.946 6.597 1.00 94.62 102 VAL A C 1
ATOM 840 O O . VAL A 1 102 ? -1.728 -4.058 6.845 1.00 94.62 102 VAL A O 1
ATOM 843 N N . PHE A 1 103 ? -1.483 -1.942 6.101 1.00 94.94 103 PHE A N 1
ATOM 844 C CA . PHE A 1 103 ? -0.088 -2.024 5.722 1.00 94.94 103 PHE A CA 1
ATOM 845 C C . PHE A 1 103 ? 0.783 -1.121 6.588 1.00 94.94 103 PHE A C 1
ATOM 847 O O . PHE A 1 103 ? 0.404 -0.001 6.944 1.00 94.94 103 PHE A O 1
ATOM 854 N N . THR A 1 104 ? 1.995 -1.596 6.831 1.00 93.88 104 THR A N 1
ATOM 855 C CA . THR A 1 104 ? 3.147 -0.818 7.262 1.00 93.88 104 THR A CA 1
ATOM 856 C C . THR A 1 104 ? 4.082 -0.662 6.071 1.00 93.88 104 THR A C 1
ATOM 858 O O . THR A 1 104 ? 4.612 -1.644 5.565 1.00 93.88 104 THR A O 1
ATOM 861 N N . VAL A 1 105 ? 4.311 0.574 5.639 1.00 94.44 105 VAL A N 1
ATOM 862 C CA . VAL A 1 105 ? 5.248 0.906 4.562 1.00 94.44 105 VAL A CA 1
ATOM 863 C C . VAL A 1 105 ? 6.490 1.549 5.171 1.00 94.44 105 VAL A C 1
ATOM 865 O O . VAL A 1 105 ? 6.397 2.552 5.878 1.00 94.44 105 VAL A O 1
ATOM 868 N N . ILE A 1 106 ? 7.656 0.965 4.919 1.00 93.44 106 ILE A N 1
ATOM 869 C CA . ILE A 1 106 ? 8.958 1.429 5.399 1.00 93.44 106 ILE A CA 1
ATOM 870 C C . ILE A 1 106 ? 9.778 1.860 4.179 1.00 93.44 106 ILE A C 1
ATOM 872 O O . ILE A 1 106 ? 10.406 1.014 3.541 1.00 93.44 106 ILE A O 1
ATOM 876 N N . PRO A 1 107 ? 9.765 3.153 3.818 1.00 93.50 107 PRO A N 1
ATOM 877 C CA . PRO A 1 107 ? 10.574 3.653 2.714 1.00 93.50 107 PRO A CA 1
ATOM 878 C C . PRO A 1 107 ? 12.063 3.644 3.081 1.00 93.50 107 PRO A C 1
ATOM 880 O O . PRO A 1 107 ? 12.440 4.042 4.180 1.00 93.50 107 PRO A O 1
ATOM 883 N N . PHE A 1 108 ? 12.934 3.287 2.138 1.00 92.12 108 PHE A N 1
ATOM 884 C CA . PHE A 1 108 ? 14.398 3.318 2.313 1.00 92.12 108 PHE A CA 1
ATOM 885 C C . PHE A 1 108 ? 15.011 4.705 2.085 1.00 92.12 108 PHE A C 1
ATOM 887 O O . PHE A 1 108 ? 16.190 4.860 1.769 1.00 92.12 108 PHE A O 1
ATOM 894 N N . LYS A 1 109 ? 14.203 5.748 2.256 1.00 88.50 109 LYS A N 1
ATOM 895 C CA . LYS A 1 109 ? 14.648 7.135 2.193 1.00 88.50 109 LYS A CA 1
ATOM 896 C C . LYS A 1 109 ? 15.159 7.552 3.571 1.00 88.50 109 LYS A C 1
ATOM 898 O O . LYS A 1 109 ? 14.459 7.383 4.567 1.00 88.50 109 LYS A O 1
ATOM 903 N N . LEU A 1 110 ? 16.363 8.123 3.628 1.00 83.62 110 LEU A N 1
ATOM 904 C CA . LEU A 1 110 ? 16.980 8.557 4.883 1.00 83.62 110 LEU A CA 1
ATOM 905 C C . LEU A 1 110 ? 16.045 9.495 5.668 1.00 83.62 110 LEU A C 1
ATOM 907 O O . LEU A 1 110 ? 15.525 10.466 5.118 1.00 83.62 110 LEU A O 1
ATOM 911 N N . GLY A 1 111 ? 15.818 9.180 6.947 1.00 81.75 111 GLY A N 1
ATOM 912 C CA . GLY A 1 111 ? 14.959 9.960 7.846 1.00 81.75 111 GLY A CA 1
ATOM 913 C C . GLY A 1 111 ? 13.452 9.855 7.575 1.00 81.75 111 GLY A C 1
ATOM 914 O O . GLY A 1 111 ? 12.667 10.514 8.258 1.00 81.75 111 GLY A O 1
ATOM 915 N N . ALA A 1 112 ? 13.016 9.045 6.604 1.00 87.44 112 ALA A N 1
ATOM 916 C CA . ALA A 1 112 ? 11.598 8.860 6.331 1.00 87.44 112 ALA A CA 1
ATOM 917 C C . ALA A 1 112 ? 10.964 7.915 7.372 1.00 87.44 112 ALA A C 1
ATOM 919 O O . ALA A 1 112 ? 11.458 6.808 7.590 1.00 87.44 112 ALA A O 1
ATOM 920 N N . PRO A 1 113 ? 9.871 8.324 8.040 1.00 90.12 113 PRO A N 1
ATOM 921 C CA . PRO A 1 113 ? 9.231 7.487 9.043 1.00 90.12 113 PRO A CA 1
ATOM 922 C C . PRO A 1 113 ? 8.419 6.367 8.387 1.00 90.12 113 PRO A C 1
ATOM 924 O O . PRO A 1 113 ? 7.905 6.527 7.283 1.00 90.12 113 PRO A O 1
ATOM 927 N N . ALA A 1 114 ? 8.190 5.276 9.123 1.00 92.56 114 ALA A N 1
ATOM 928 C CA . ALA A 1 114 ? 7.259 4.243 8.684 1.00 92.56 114 ALA A CA 1
ATOM 929 C C . ALA A 1 114 ? 5.829 4.802 8.557 1.00 92.56 114 ALA A C 1
ATOM 931 O O . ALA A 1 114 ? 5.334 5.516 9.440 1.00 92.56 114 ALA A O 1
ATOM 932 N N . ILE A 1 115 ? 5.165 4.470 7.459 1.00 94.69 115 ILE A N 1
ATOM 933 C CA . ILE A 1 115 ? 3.831 4.926 7.077 1.00 94.69 115 ILE A CA 1
ATOM 934 C C . ILE A 1 115 ? 2.834 3.798 7.359 1.00 94.69 115 ILE A C 1
ATOM 936 O O . ILE A 1 115 ? 3.161 2.621 7.204 1.00 94.69 115 ILE A O 1
ATOM 940 N N . ARG A 1 116 ? 1.626 4.139 7.821 1.00 95.56 116 ARG A N 1
ATOM 941 C CA . ARG A 1 116 ? 0.511 3.193 7.957 1.00 95.56 116 ARG A CA 1
ATOM 942 C C . ARG A 1 116 ? -0.524 3.476 6.897 1.00 95.56 116 ARG A C 1
ATOM 944 O O . ARG A 1 116 ? -0.937 4.623 6.755 1.00 95.56 116 ARG A O 1
ATOM 951 N 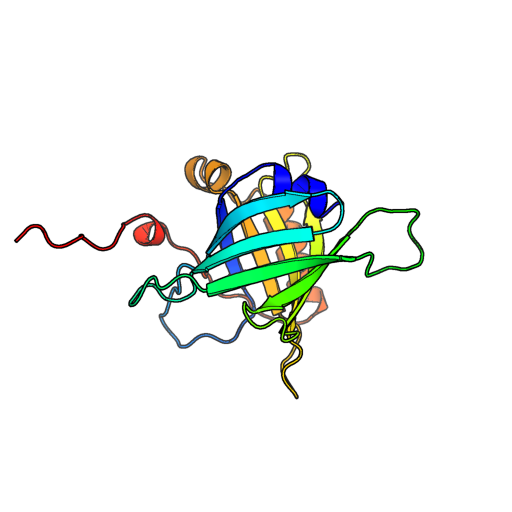N . GLU A 1 117 ? -0.965 2.434 6.210 1.00 95.94 117 GLU A N 1
ATOM 952 C CA . GLU A 1 117 ? -1.935 2.542 5.128 1.00 95.94 117 GLU A CA 1
ATOM 953 C C . GLU A 1 117 ? -3.089 1.577 5.328 1.00 95.94 117 GLU A C 1
ATOM 955 O O . GLU A 1 117 ? -2.897 0.405 5.638 1.00 95.94 117 GLU A O 1
ATOM 960 N N . LEU A 1 118 ? -4.299 2.062 5.091 1.00 95.50 118 LEU A N 1
ATOM 961 C CA . LEU A 1 118 ? -5.465 1.223 4.897 1.00 95.50 118 LEU A CA 1
ATOM 962 C C . LEU A 1 118 ? -5.679 1.084 3.396 1.00 95.50 118 LEU A C 1
ATOM 964 O O . LEU A 1 118 ? -6.000 2.067 2.730 1.00 95.50 118 LEU A O 1
ATOM 968 N N . ARG A 1 119 ? -5.513 -0.127 2.865 1.00 95.12 119 ARG A N 1
ATOM 969 C CA . ARG A 1 119 ? -5.723 -0.420 1.446 1.00 95.12 119 ARG A CA 1
ATOM 970 C C . ARG A 1 119 ? -7.003 -1.209 1.237 1.00 95.12 119 ARG A C 1
ATOM 972 O O . ARG A 1 119 ? -7.355 -2.074 2.041 1.00 95.12 119 ARG A O 1
ATOM 979 N N . VAL A 1 120 ? -7.709 -0.899 0.157 1.00 93.94 120 VAL A N 1
ATOM 980 C CA . VAL A 1 120 ? -9.032 -1.451 -0.147 1.00 93.94 120 VAL A CA 1
ATOM 981 C C . VAL A 1 120 ? -9.088 -1.848 -1.617 1.00 93.94 120 VAL A C 1
ATOM 983 O O . VAL A 1 120 ? -8.628 -1.122 -2.492 1.00 93.94 120 VAL A O 1
ATOM 986 N N . SER A 1 121 ? -9.646 -3.018 -1.904 1.00 91.38 121 SER A N 1
ATOM 987 C CA . SER A 1 121 ? -9.892 -3.455 -3.281 1.00 91.38 121 SER A CA 1
ATOM 988 C C . SER A 1 121 ? -10.984 -2.629 -3.956 1.00 91.38 121 SER A C 1
ATOM 990 O O . SER A 1 121 ? -11.937 -2.184 -3.316 1.00 91.38 121 SER A O 1
ATOM 992 N N . GLU A 1 122 ? -10.883 -2.461 -5.273 1.00 88.25 122 GLU A N 1
ATOM 993 C CA . GLU A 1 122 ? -11.889 -1.726 -6.049 1.00 88.25 122 GLU A CA 1
ATOM 994 C C . GLU A 1 122 ? -13.295 -2.338 -5.917 1.00 88.25 122 GLU A C 1
ATOM 996 O O . GLU A 1 122 ? -14.275 -1.618 -5.722 1.00 88.25 122 GLU A O 1
ATOM 1001 N N . ASN A 1 123 ? -13.395 -3.671 -5.925 1.00 84.62 123 ASN A N 1
ATOM 1002 C CA . ASN A 1 123 ? -14.658 -4.390 -5.712 1.00 84.62 123 ASN A CA 1
ATOM 1003 C C . ASN A 1 123 ? -15.317 -4.039 -4.378 1.00 84.62 123 ASN A C 1
ATOM 1005 O O . ASN A 1 123 ? -16.539 -4.051 -4.249 1.00 84.62 123 ASN A O 1
ATOM 1009 N N . ALA A 1 124 ? -14.497 -3.763 -3.374 1.00 86.62 124 ALA A N 1
ATOM 1010 C CA . ALA A 1 124 ? -14.952 -3.461 -2.042 1.00 86.62 124 ALA A CA 1
ATOM 1011 C C . ALA A 1 124 ? -15.404 -1.987 -1.960 1.00 86.62 124 ALA A C 1
ATOM 1013 O O . ALA A 1 124 ? -16.472 -1.703 -1.417 1.00 86.62 124 ALA A O 1
ATOM 1014 N N . ILE A 1 125 ? -14.675 -1.063 -2.588 1.00 85.69 125 ILE A N 1
ATOM 1015 C CA . ILE A 1 125 ? -15.092 0.344 -2.712 1.00 85.69 125 ILE A CA 1
ATOM 1016 C C . ILE A 1 125 ? -16.480 0.467 -3.348 1.00 85.69 125 ILE A C 1
ATOM 1018 O O . ILE A 1 125 ? -17.340 1.152 -2.800 1.00 85.69 125 ILE A O 1
ATOM 1022 N N . LYS A 1 126 ? -16.743 -0.270 -4.437 1.00 80.06 126 LYS A N 1
ATOM 1023 C CA . LYS A 1 126 ? -18.061 -0.302 -5.104 1.00 80.06 126 LYS A CA 1
ATOM 1024 C C . LYS A 1 126 ? -19.200 -0.780 -4.191 1.00 80.06 126 LYS A C 1
ATOM 1026 O O . LYS A 1 126 ? -20.358 -0.482 -4.448 1.00 80.06 126 LYS A O 1
ATOM 1031 N N . LYS A 1 127 ? -18.875 -1.509 -3.120 1.00 80.75 127 LYS A N 1
ATOM 1032 C CA . LYS A 1 127 ? -19.816 -2.013 -2.106 1.00 80.75 127 LYS A CA 1
ATOM 1033 C C . LYS A 1 127 ? -19.886 -1.128 -0.849 1.00 80.75 127 LYS A C 1
ATOM 1035 O O . LYS A 1 127 ? -20.480 -1.543 0.142 1.00 80.75 127 LYS A O 1
ATOM 1040 N N . GLY A 1 128 ? -19.264 0.056 -0.851 1.00 72.94 128 GLY A N 1
ATOM 1041 C CA . GLY A 1 128 ? -19.340 1.024 0.253 1.00 72.94 128 GLY A CA 1
ATOM 1042 C C . GLY A 1 128 ? -18.456 0.714 1.471 1.00 72.94 128 GLY A C 1
ATOM 1043 O O . GLY A 1 128 ? -18.756 1.141 2.586 1.00 72.94 128 GLY A O 1
ATOM 1044 N N . VAL A 1 129 ? -17.374 -0.050 1.304 1.00 73.00 129 VAL A N 1
ATOM 1045 C CA . VAL A 1 129 ? -16.409 -0.357 2.383 1.00 73.00 129 VAL A CA 1
ATOM 1046 C C . VAL A 1 129 ? -15.248 0.672 2.404 1.00 73.00 129 VAL A C 1
ATOM 1048 O O . VAL A 1 129 ? -15.159 1.472 1.476 1.00 73.00 129 VAL A O 1
ATOM 1051 N N . PRO A 1 130 ? -14.359 0.728 3.425 1.00 77.62 130 PRO A N 1
ATOM 1052 C CA . PRO A 1 130 ? -13.729 -0.404 4.120 1.00 77.62 130 PRO A CA 1
ATOM 1053 C C . PRO A 1 130 ? -14.607 -1.089 5.174 1.00 77.62 130 PRO A C 1
ATOM 1055 O O . PRO A 1 130 ? -15.568 -0.522 5.677 1.00 77.62 130 PRO A O 1
ATOM 1058 N N . GLY A 1 131 ? -14.333 -2.361 5.473 1.00 79.94 131 GLY A N 1
ATOM 1059 C CA . GLY A 1 131 ? -15.092 -3.110 6.477 1.00 79.94 131 GLY A CA 1
ATOM 1060 C C . GLY A 1 131 ? -14.787 -2.609 7.893 1.00 79.94 131 GLY A C 1
ATOM 1061 O O . GLY A 1 131 ? -13.685 -2.119 8.154 1.00 79.94 131 GLY A O 1
ATOM 1062 N N . LYS A 1 132 ? -15.729 -2.777 8.837 1.00 86.75 132 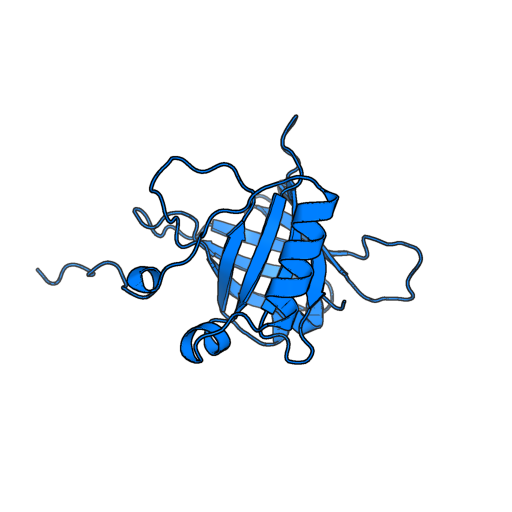LYS A N 1
ATOM 1063 C CA . LYS A 1 132 ? -15.540 -2.376 10.251 1.00 86.75 132 LYS A CA 1
ATOM 1064 C C . LYS A 1 132 ? -14.263 -2.974 10.863 1.00 86.75 132 LYS A C 1
ATOM 1066 O O . LYS A 1 132 ? -13.582 -2.293 11.621 1.00 86.75 132 LYS A O 1
ATOM 1071 N N . ALA A 1 133 ? -13.915 -4.210 10.499 1.00 89.12 133 ALA A N 1
ATOM 1072 C CA . ALA A 1 133 ? -12.734 -4.894 11.019 1.00 89.12 133 ALA A CA 1
ATOM 1073 C C . ALA A 1 133 ? -11.409 -4.240 10.584 1.00 89.12 133 ALA A C 1
ATOM 1075 O O . ALA A 1 133 ? -10.542 -4.029 11.427 1.00 89.12 133 ALA A O 1
ATOM 1076 N N . CYS A 1 134 ? -11.259 -3.859 9.310 1.00 91.31 134 CYS A N 1
ATOM 1077 C CA . CYS A 1 134 ? -10.046 -3.173 8.851 1.00 91.31 134 CYS A CA 1
ATOM 1078 C C . CYS A 1 134 ? -9.913 -1.785 9.472 1.00 91.31 134 CYS A C 1
ATOM 1080 O O . CYS A 1 134 ? -8.826 -1.436 9.913 1.00 91.31 134 CYS A O 1
ATOM 1082 N N . ARG A 1 135 ? -11.017 -1.024 9.568 1.00 92.75 135 ARG A N 1
ATOM 1083 C CA . ARG A 1 135 ? -11.011 0.280 10.251 1.00 92.75 135 ARG A CA 1
ATOM 1084 C C . ARG A 1 135 ? -10.577 0.144 11.707 1.00 92.75 135 ARG A C 1
ATOM 1086 O O . ARG A 1 135 ? -9.647 0.816 12.120 1.00 92.75 135 ARG A O 1
ATOM 1093 N N . LYS A 1 136 ? -11.160 -0.806 12.445 1.00 94.06 136 LYS A N 1
ATOM 1094 C CA . LYS A 1 136 ? -10.792 -1.063 13.843 1.00 94.06 136 LYS A CA 1
ATOM 1095 C C . LYS A 1 136 ? -9.304 -1.399 14.004 1.00 94.06 136 LYS A C 1
ATOM 1097 O O . LYS A 1 136 ? -8.659 -0.817 14.868 1.00 94.06 136 LYS A O 1
ATOM 1102 N N . ASN A 1 137 ? -8.764 -2.309 13.187 1.00 94.00 137 ASN A N 1
ATOM 1103 C CA . ASN A 1 137 ? -7.341 -2.673 13.249 1.00 94.00 137 ASN A CA 1
ATOM 1104 C C . ASN A 1 137 ? -6.436 -1.495 12.863 1.00 94.00 137 ASN A C 1
ATOM 1106 O O . ASN A 1 137 ? -5.414 -1.267 13.506 1.00 94.00 137 ASN A O 1
ATOM 1110 N N . PHE A 1 138 ? -6.831 -0.714 11.856 1.00 95.44 138 PHE A N 1
ATOM 1111 C CA . PHE A 1 138 ? -6.106 0.486 11.455 1.00 95.44 138 PHE A CA 1
ATOM 1112 C C . PHE A 1 138 ? -6.073 1.518 12.587 1.00 95.44 138 PHE A C 1
ATOM 1114 O O . PHE A 1 138 ? -4.998 1.961 12.974 1.00 95.44 138 PHE A O 1
ATOM 1121 N N . ASP A 1 139 ? -7.218 1.825 13.197 1.00 95.19 139 ASP A N 1
ATOM 1122 C CA . ASP A 1 139 ? -7.316 2.778 14.307 1.00 95.19 139 ASP A CA 1
ATOM 1123 C C . ASP A 1 139 ? -6.518 2.319 15.536 1.00 95.19 139 ASP A C 1
ATOM 1125 O O . ASP A 1 139 ? -5.874 3.130 16.203 1.00 95.19 139 ASP A O 1
ATOM 1129 N N . GLN A 1 140 ? -6.529 1.017 15.838 1.00 94.38 140 GLN A N 1
ATOM 1130 C CA . GLN A 1 140 ? -5.711 0.437 16.907 1.00 94.38 140 GLN A CA 1
ATOM 1131 C C . GLN A 1 140 ? -4.217 0.624 16.632 1.00 94.38 140 GLN A C 1
ATOM 1133 O O . GLN A 1 140 ? -3.488 1.078 17.516 1.00 94.38 140 GLN A O 1
ATOM 1138 N N . LEU A 1 141 ? -3.778 0.345 15.402 1.00 92.56 141 LEU A N 1
ATOM 1139 C CA . LEU A 1 141 ? -2.395 0.553 14.986 1.00 92.56 141 LEU A CA 1
ATOM 1140 C C . LEU A 1 141 ? -1.997 2.030 15.089 1.00 92.56 141 LEU A C 1
ATOM 1142 O O . LEU A 1 141 ? -0.940 2.337 15.634 1.00 92.56 141 LEU A O 1
ATOM 1146 N N . LEU A 1 142 ? -2.853 2.948 14.627 1.00 93.94 142 LEU A N 1
ATOM 1147 C CA . LEU A 1 142 ? -2.624 4.394 14.707 1.00 93.94 142 LEU A CA 1
ATOM 1148 C C . LEU A 1 142 ? -2.468 4.888 16.149 1.00 93.94 142 LEU A C 1
ATOM 1150 O O . LEU A 1 142 ? -1.554 5.667 16.429 1.00 93.94 142 LEU A O 1
ATOM 1154 N N . ARG A 1 143 ? -3.317 4.409 17.069 1.00 93.94 143 ARG A N 1
ATOM 1155 C CA . ARG A 1 143 ? -3.225 4.730 18.504 1.00 93.94 143 ARG A CA 1
ATOM 1156 C C . ARG A 1 143 ? -1.915 4.237 19.109 1.00 93.94 143 ARG A C 1
ATOM 1158 O O . ARG A 1 143 ? -1.274 4.993 19.834 1.00 93.94 143 ARG A O 1
ATOM 1165 N N . ALA A 1 144 ? -1.499 3.014 18.779 1.00 90.38 144 ALA A N 1
ATOM 1166 C CA . ALA A 1 144 ? -0.249 2.440 19.272 1.00 90.38 144 ALA A CA 1
ATOM 1167 C C . ALA A 1 144 ? 0.977 3.264 18.842 1.00 90.38 144 ALA A C 1
ATOM 1169 O O . ALA A 1 144 ? 1.899 3.454 19.631 1.00 90.38 144 ALA A O 1
ATOM 1170 N N . VAL A 1 145 ? 0.964 3.813 17.622 1.00 89.94 145 VAL A N 1
ATOM 1171 C CA . VAL A 1 145 ? 2.074 4.626 17.089 1.00 89.94 145 VAL A CA 1
ATOM 1172 C C . VAL A 1 145 ? 1.881 6.139 17.253 1.00 89.94 145 VAL A C 1
ATOM 1174 O O . VAL A 1 145 ? 2.705 6.906 16.759 1.00 89.94 145 VAL A O 1
ATOM 1177 N N . LYS A 1 146 ? 0.806 6.581 17.923 1.00 92.25 146 LYS A N 1
ATOM 1178 C CA . LYS A 1 146 ? 0.443 7.997 18.136 1.00 92.25 146 LYS A CA 1
ATOM 1179 C C . LYS A 1 146 ? 0.453 8.837 16.846 1.00 92.25 146 LYS A C 1
ATOM 1181 O O . LYS A 1 146 ? 0.921 9.974 16.842 1.00 92.25 146 LYS A O 1
ATOM 1186 N N . LYS A 1 147 ? -0.057 8.282 15.740 1.00 90.81 147 LYS A N 1
ATOM 1187 C CA . LYS A 1 147 ? -0.186 8.989 14.453 1.00 90.81 147 LYS A CA 1
ATOM 1188 C C . LYS A 1 147 ? -1.643 9.222 14.087 1.00 90.81 147 LYS A C 1
ATOM 1190 O O . LYS A 1 147 ? -2.516 8.432 14.431 1.00 90.81 147 LYS A O 1
ATOM 1195 N N . THR A 1 148 ? -1.886 10.280 13.326 1.00 90.81 148 THR A N 1
ATOM 1196 C CA . THR A 1 148 ? -3.157 10.517 12.642 1.00 90.81 148 THR A CA 1
ATOM 1197 C C . THR A 1 148 ? -3.034 10.121 11.174 1.00 90.81 148 THR A C 1
ATOM 1199 O O . THR A 1 148 ? -1.949 10.174 10.590 1.00 90.81 148 THR A O 1
ATOM 1202 N N . ALA A 1 149 ? -4.144 9.690 10.581 1.00 91.94 149 ALA A N 1
ATOM 1203 C CA . ALA A 1 149 ? -4.220 9.379 9.162 1.00 91.94 149 ALA A CA 1
ATOM 1204 C C . ALA A 1 149 ? -5.131 10.377 8.447 1.00 91.94 149 ALA A C 1
ATOM 1206 O O . ALA A 1 149 ? -6.115 10.853 9.013 1.00 91.94 149 ALA A O 1
ATOM 1207 N N . LYS A 1 150 ? -4.814 10.658 7.186 1.00 91.56 150 LYS A N 1
ATOM 1208 C CA . LYS A 1 150 ? -5.652 11.429 6.266 1.00 91.56 150 LYS A CA 1
ATOM 1209 C C . LYS A 1 150 ? -6.277 10.495 5.233 1.00 91.56 150 LYS A C 1
ATOM 1211 O O . LYS A 1 150 ? -5.767 9.395 4.991 1.00 91.56 150 LYS A O 1
ATOM 1216 N N . ALA A 1 151 ? -7.408 10.903 4.669 1.00 90.00 151 ALA A N 1
ATOM 1217 C CA . ALA A 1 151 ? -8.015 10.193 3.551 1.00 90.00 151 ALA A CA 1
ATOM 1218 C C . ALA A 1 151 ? -7.149 10.380 2.299 1.00 90.00 151 ALA A C 1
ATOM 1220 O O . ALA A 1 151 ? -6.715 11.487 2.012 1.00 90.00 151 ALA A O 1
ATOM 1221 N N . GLN A 1 152 ? -6.891 9.287 1.587 1.00 89.62 152 GLN A N 1
ATOM 1222 C CA . GLN A 1 152 ? -6.196 9.275 0.291 1.00 89.62 152 GLN A CA 1
ATOM 1223 C C . GLN A 1 152 ? -7.128 8.951 -0.873 1.00 89.62 152 GLN A C 1
ATOM 1225 O O . GLN A 1 152 ? -6.774 9.127 -2.038 1.00 89.62 152 GLN A O 1
ATOM 1230 N N . TYR A 1 153 ? -8.329 8.492 -0.537 1.00 89.00 153 TYR A N 1
ATOM 1231 C CA . TYR A 1 153 ? -9.390 8.167 -1.461 1.00 89.00 153 TYR A CA 1
ATOM 1232 C C . TYR A 1 153 ? -10.624 9.014 -1.154 1.00 89.00 153 TYR A C 1
ATOM 1234 O O . TYR A 1 153 ? -11.003 9.195 0.005 1.00 89.00 153 TYR A O 1
ATOM 1242 N N . SER A 1 154 ? -11.293 9.453 -2.212 1.00 87.69 154 SER A N 1
ATOM 1243 C CA . SER A 1 154 ? -12.644 10.000 -2.197 1.00 87.69 154 SER A CA 1
ATOM 1244 C C . SER A 1 154 ? -13.418 9.423 -3.391 1.00 87.69 154 SER A C 1
ATOM 1246 O O . SER A 1 154 ? -12.797 8.928 -4.334 1.00 87.69 154 SER A O 1
ATOM 1248 N N . PRO A 1 155 ? -14.761 9.467 -3.401 1.00 85.56 155 PRO A N 1
ATOM 1249 C CA . PRO A 1 155 ? -15.542 9.013 -4.554 1.00 85.56 155 PRO A CA 1
ATOM 1250 C C . PRO A 1 155 ? -15.144 9.678 -5.883 1.00 85.56 155 PRO A C 1
ATOM 1252 O O . PRO A 1 155 ? -15.159 9.010 -6.912 1.00 85.56 155 PRO A O 1
ATOM 1255 N N . ALA A 1 156 ? -14.684 10.934 -5.852 1.00 84.44 156 ALA A N 1
ATOM 1256 C CA . ALA A 1 156 ? -14.181 11.656 -7.025 1.00 84.44 156 ALA A CA 1
ATOM 1257 C C . ALA A 1 156 ? -12.916 11.025 -7.645 1.00 84.44 156 ALA A C 1
ATOM 1259 O O . ALA A 1 156 ? -12.560 11.332 -8.776 1.00 84.44 156 ALA A O 1
ATOM 1260 N N . CYS A 1 157 ? -12.227 10.120 -6.941 1.00 83.75 157 CYS A N 1
ATOM 1261 C CA . CYS A 1 157 ? -11.102 9.368 -7.497 1.00 83.75 157 CYS A CA 1
ATOM 1262 C C . CYS A 1 157 ? -11.515 8.346 -8.567 1.00 83.75 157 CYS A C 1
ATOM 1264 O O . CYS A 1 157 ? -10.652 7.849 -9.289 1.00 83.75 157 CYS A O 1
ATOM 1266 N N . LEU A 1 158 ? -12.800 7.982 -8.636 1.00 79.19 158 LEU A N 1
ATOM 1267 C CA . LEU A 1 158 ? -13.331 7.102 -9.681 1.00 79.19 158 LEU A CA 1
ATOM 1268 C C . LEU A 1 158 ? -13.660 7.850 -10.974 1.00 79.19 158 LEU A C 1
ATOM 1270 O O . LEU A 1 158 ? -13.873 7.205 -11.996 1.00 79.19 158 LEU A O 1
ATOM 1274 N N . GLU A 1 159 ? -13.712 9.178 -10.928 1.00 73.50 159 GLU A N 1
ATOM 1275 C CA . GLU A 1 159 ? -13.882 10.006 -12.114 1.00 73.50 159 GLU A CA 1
ATOM 1276 C C . GLU A 1 159 ? -12.552 9.990 -12.877 1.00 73.50 159 GLU A C 1
ATOM 1278 O O . GLU A 1 159 ? -11.537 10.506 -12.393 1.00 73.50 159 GLU A O 1
ATOM 1283 N N . GLU A 1 160 ? -12.530 9.332 -14.040 1.00 55.12 160 GLU A N 1
ATOM 1284 C CA . GLU A 1 160 ? -11.406 9.441 -14.971 1.00 55.12 160 GLU A CA 1
ATOM 1285 C C . GLU A 1 160 ? -11.202 10.923 -15.335 1.00 55.12 160 GLU A C 1
ATOM 1287 O O . GLU A 1 160 ? -12.177 11.680 -15.379 1.00 55.12 160 GLU A O 1
ATOM 1292 N N . PRO A 1 161 ? -9.962 11.380 -15.595 1.00 51.38 161 PRO A N 1
ATOM 1293 C CA . PRO A 1 161 ? -9.789 12.629 -16.318 1.00 51.38 161 PRO A CA 1
ATOM 1294 C C . PRO A 1 161 ? -10.573 12.500 -17.606 1.00 51.38 161 PRO A C 1
ATOM 1296 O O . PRO A 1 161 ? -10.383 11.526 -18.335 1.00 51.38 161 PRO A O 1
ATOM 1299 N N . ASP A 1 162 ? -11.429 13.477 -17.865 1.00 41.91 162 ASP A N 1
ATOM 1300 C CA . ASP A 1 162 ? -12.069 13.652 -19.152 1.00 41.91 162 ASP A CA 1
ATOM 1301 C C . ASP A 1 162 ? -10.960 13.605 -20.214 1.00 41.91 162 ASP A C 1
ATOM 1303 O O . ASP A 1 162 ? -10.130 14.515 -20.317 1.00 41.91 162 ASP A O 1
ATOM 1307 N N . SER A 1 163 ? -10.839 12.478 -20.923 1.00 41.66 163 SER A N 1
ATOM 1308 C CA . SER A 1 163 ? -9.960 12.389 -22.076 1.00 41.66 163 SER A CA 1
ATOM 1309 C C . SER A 1 163 ? -10.614 13.296 -23.099 1.00 41.66 163 SER A C 1
ATOM 1311 O O . SER A 1 163 ? -11.575 12.871 -23.741 1.00 41.66 163 SER A O 1
ATOM 1313 N N . GLY A 1 164 ? -10.171 14.554 -23.142 1.00 37.91 164 GLY A N 1
ATOM 1314 C CA . GLY A 1 164 ? -10.772 15.615 -23.934 1.00 37.91 164 GLY A CA 1
ATOM 1315 C C . GLY A 1 164 ? -11.266 15.087 -25.273 1.00 37.91 164 GLY A C 1
ATOM 1316 O O . GLY A 1 164 ? -10.480 14.811 -26.175 1.00 37.91 164 GLY A O 1
ATOM 1317 N N . ARG A 1 165 ? -12.586 14.921 -25.377 1.00 41.06 165 ARG A N 1
ATOM 1318 C CA . ARG A 1 165 ? -13.272 14.949 -26.658 1.00 41.06 165 ARG A CA 1
ATOM 1319 C C . ARG A 1 165 ? -13.300 16.411 -27.071 1.00 41.06 165 ARG A C 1
ATOM 1321 O O . ARG A 1 165 ? -14.222 17.116 -26.681 1.00 41.06 165 ARG A O 1
ATOM 1328 N N . CYS A 1 166 ? -12.289 16.819 -27.825 1.00 35.66 166 CYS A N 1
ATOM 1329 C CA . CYS A 1 166 ? -12.330 17.927 -28.773 1.00 35.66 166 CYS A CA 1
ATOM 1330 C C . CYS A 1 166 ? -11.414 17.561 -29.939 1.00 35.66 166 CYS A C 1
ATOM 1332 O O . CYS A 1 166 ? -10.217 17.314 -29.674 1.00 35.66 166 CYS A O 1
#

Secondary structure (DSSP, 8-state):
--HHHHHHH-SEEEEEEE-S---TT-----EEEEEEE-SSEEEEEEE--TTT-PPEEEEEEEE-SSTTSSS---EEEEEETT--EEEEEEEEEE-TTSSEEEEEEEE-STTPPPEEEEEEEHHHHTTTPPPHHHHHHHHHHHHHTT---EE---GGGGS-------

Organism: Amblyomma americanum (NCBI:txid6943)